Protein AF-A0A1S2LQ70-F1 (afdb_monomer_lite)

Sequence (93 aa):
MEILVAALFGTLFMFGITYVLSQLFIKKFIKYIPALLLIVIGSYLLITARLLGSGGFDNLIMGIWAVMLYYGAIIGIISSVAIDFIRRKKKIS

Radius of gyration: 16.7 Å; chains: 1; bounding box: 37×23×49 Å

pLDDT: mean 75.87, std 11.08, range [48.69, 91.19]

Foldseek 3Di:
DVVVVVVVVVVVVVVVVLVVVCVVDDNLCSLLVQLVVLQVQLVVLQVCLVPVPPDPVSSVVSNVSSVVSNVVSVVSVVVSVVVVVVVVVVVVD

Secondary structure (DSSP, 8-state):
-HHHHHHHHHHHHHHHHHHHHHHHS-TTTGGGHHHHHHHHHHHHHHHHHHHH--SHHHHHHHHHHHHHHHHHHHHHHHHHHHHHHHHHHHTT-

Organism: NCBI:txid85682

Structure (mmCIF, N/CA/C/O backbone):
data_AF-A0A1S2LQ70-F1
#
_entry.id   AF-A0A1S2LQ70-F1
#
loop_
_atom_site.group_PDB
_atom_site.id
_atom_site.type_symbol
_atom_site.label_atom_id
_atom_site.label_alt_id
_atom_site.label_comp_id
_atom_site.label_asym_id
_atom_site.label_entity_id
_atom_site.label_seq_id
_atom_site.pdbx_PDB_ins_code
_atom_site.Cartn_x
_atom_site.Cartn_y
_atom_site.Cartn_z
_atom_site.occupancy
_atom_site.B_iso_or_equiv
_atom_site.auth_seq_id
_atom_site.auth_comp_id
_atom_site.auth_asym_id
_atom_site.auth_atom_id
_atom_site.pdbx_PDB_model_num
ATOM 1 N N . MET A 1 1 ? -14.028 -7.395 -21.605 1.00 59.69 1 MET A N 1
ATOM 2 C CA . MET A 1 1 ? -14.775 -8.001 -20.476 1.00 59.69 1 MET A CA 1
ATOM 3 C C . MET A 1 1 ? -13.880 -8.838 -19.571 1.00 59.69 1 MET A C 1
ATOM 5 O O . MET A 1 1 ? -14.003 -8.714 -18.363 1.00 59.69 1 MET A O 1
ATOM 9 N N . GLU A 1 2 ? -12.939 -9.608 -20.115 1.00 66.44 2 GLU A N 1
ATOM 10 C CA . GLU A 1 2 ? -12.066 -10.505 -19.335 1.00 66.44 2 GLU A CA 1
ATOM 11 C C . GLU A 1 2 ? -11.220 -9.799 -18.259 1.00 66.44 2 GLU A C 1
ATOM 13 O O . GLU A 1 2 ? -11.134 -10.278 -17.134 1.00 66.44 2 GLU A O 1
ATOM 18 N N . ILE A 1 3 ? -10.685 -8.607 -18.553 1.00 74.69 3 ILE A N 1
ATOM 19 C CA . ILE A 1 3 ? -9.856 -7.832 -17.608 1.00 74.69 3 ILE A CA 1
ATOM 20 C C . ILE A 1 3 ? -10.662 -7.379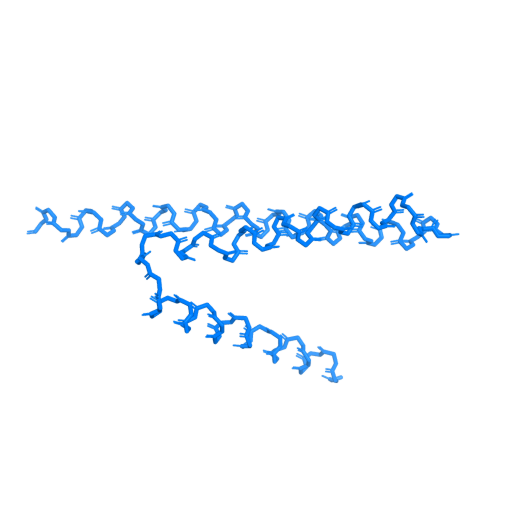 -16.374 1.00 74.69 3 ILE A C 1
ATOM 22 O O . ILE A 1 3 ? -10.165 -7.424 -15.251 1.00 74.69 3 ILE A O 1
ATOM 26 N N . LEU A 1 4 ? -11.928 -6.985 -16.561 1.00 68.75 4 LEU A N 1
ATOM 27 C CA . LEU A 1 4 ? -12.824 -6.586 -15.467 1.00 68.75 4 LEU A CA 1
ATOM 28 C C . LEU A 1 4 ? -13.200 -7.778 -14.579 1.00 68.75 4 LEU A C 1
ATOM 30 O O . LEU A 1 4 ? -13.234 -7.650 -13.357 1.00 68.75 4 LEU A O 1
ATOM 34 N N . VAL A 1 5 ? -13.439 -8.943 -15.187 1.00 77.06 5 VAL A N 1
ATOM 35 C CA . VAL A 1 5 ? -13.744 -10.185 -14.462 1.00 77.06 5 VAL A CA 1
ATOM 36 C C . VAL A 1 5 ? -12.531 -10.649 -13.655 1.00 77.06 5 VAL A C 1
ATOM 38 O O . VAL A 1 5 ? -12.675 -10.993 -12.484 1.00 77.06 5 VAL A O 1
ATOM 41 N N . ALA A 1 6 ? -11.329 -10.579 -14.233 1.00 69.44 6 ALA A N 1
ATOM 42 C CA . ALA A 1 6 ? -10.088 -10.898 -13.532 1.00 69.44 6 ALA A CA 1
ATOM 43 C C . ALA A 1 6 ? -9.827 -9.948 -12.348 1.00 69.44 6 ALA A C 1
ATOM 45 O O . ALA A 1 6 ? -9.447 -10.400 -11.268 1.00 69.44 6 ALA A O 1
ATOM 46 N N . ALA A 1 7 ? -10.097 -8.647 -12.507 1.00 68.44 7 ALA A N 1
ATOM 47 C CA . ALA A 1 7 ? -9.969 -7.667 -11.427 1.00 68.44 7 ALA A CA 1
ATOM 48 C C . ALA A 1 7 ? -10.979 -7.904 -10.284 1.00 68.44 7 ALA A C 1
ATOM 50 O O . ALA A 1 7 ? -10.624 -7.805 -9.104 1.00 68.44 7 ALA A O 1
ATOM 51 N N . LEU A 1 8 ? -12.222 -8.272 -10.615 1.00 72.62 8 LEU A N 1
ATOM 52 C CA . LEU A 1 8 ? -13.250 -8.654 -9.638 1.00 72.62 8 LEU A CA 1
ATOM 53 C C . LEU A 1 8 ? -12.875 -9.929 -8.877 1.00 72.62 8 LEU A C 1
ATOM 55 O O . LEU A 1 8 ? -12.997 -9.977 -7.656 1.00 72.62 8 LEU A O 1
ATOM 59 N N . PHE A 1 9 ? -12.359 -10.945 -9.569 1.00 75.06 9 PHE A N 1
ATOM 60 C CA . PHE A 1 9 ? -11.888 -12.168 -8.920 1.00 75.06 9 PHE A CA 1
ATOM 61 C C . PHE A 1 9 ? -10.661 -11.922 -8.039 1.00 75.06 9 PHE A C 1
ATOM 63 O O . PHE A 1 9 ? -10.602 -12.434 -6.923 1.00 75.06 9 PHE A O 1
ATOM 70 N N . GLY A 1 10 ? -9.711 -11.097 -8.490 1.00 74.88 10 GLY A N 1
ATOM 71 C CA . GLY A 1 10 ? -8.530 -10.733 -7.705 1.00 74.88 10 GLY A CA 1
ATOM 72 C C . GLY A 1 10 ? -8.884 -9.991 -6.414 1.00 74.88 10 GLY A C 1
ATOM 73 O O . GLY A 1 10 ? -8.330 -10.284 -5.353 1.00 74.88 10 GLY A O 1
ATOM 74 N N . THR A 1 11 ? -9.859 -9.080 -6.474 1.00 69.56 11 THR A N 1
ATOM 75 C CA . THR A 1 11 ? -10.359 -8.377 -5.282 1.00 69.56 11 THR A CA 1
ATOM 76 C C . THR A 1 11 ? -11.098 -9.319 -4.332 1.00 69.56 11 THR A C 1
ATOM 78 O O . THR A 1 11 ? -10.806 -9.315 -3.136 1.00 69.56 11 THR A O 1
ATOM 81 N N . LEU A 1 12 ? -11.976 -10.191 -4.839 1.00 70.62 12 LEU A N 1
ATOM 82 C CA . LEU A 1 12 ? -12.660 -11.217 -4.037 1.00 70.62 12 LEU A CA 1
ATOM 83 C C . LEU A 1 12 ? -11.683 -12.180 -3.350 1.00 70.62 12 LEU A C 1
ATOM 85 O O . LEU A 1 12 ? -11.853 -12.504 -2.175 1.00 70.62 12 LEU A O 1
ATOM 89 N N . PHE A 1 13 ? -10.635 -12.595 -4.058 1.00 73.25 13 PHE A N 1
ATOM 90 C CA . PHE A 1 13 ? -9.606 -13.484 -3.528 1.00 73.25 13 PHE A CA 1
ATOM 91 C C . PHE A 1 13 ? -8.795 -12.814 -2.408 1.00 73.25 13 PHE A C 1
ATOM 93 O O . PHE A 1 13 ? -8.594 -13.407 -1.349 1.00 73.25 13 PHE A O 1
ATOM 100 N N . MET A 1 14 ? -8.420 -11.543 -2.583 1.00 67.12 14 MET A N 1
ATOM 101 C CA . MET A 1 14 ? -7.795 -10.723 -1.534 1.00 67.12 14 MET A CA 1
ATOM 102 C C . MET A 1 14 ? -8.692 -10.578 -0.295 1.00 67.12 14 MET A C 1
ATOM 104 O O . MET A 1 14 ? -8.211 -10.716 0.835 1.00 67.12 14 MET A O 1
ATOM 108 N N . PHE A 1 15 ? -9.998 -10.352 -0.478 1.00 67.31 15 PHE A N 1
ATOM 109 C CA . PHE A 1 15 ? -10.960 -10.312 0.630 1.00 67.31 15 PHE A CA 1
ATOM 110 C C . PHE A 1 15 ? -11.060 -11.658 1.354 1.00 67.31 15 PHE A C 1
ATOM 112 O O . PHE A 1 15 ? -11.042 -11.688 2.586 1.00 67.31 15 PHE A O 1
ATOM 119 N N . GLY A 1 16 ? -11.101 -12.763 0.606 1.00 69.62 16 GLY A N 1
ATOM 120 C CA . GLY A 1 16 ? -11.124 -14.120 1.152 1.00 69.62 16 GLY A CA 1
ATOM 121 C C . GLY A 1 16 ? -9.880 -14.435 1.982 1.00 69.62 16 GLY A C 1
ATOM 122 O O . GLY A 1 16 ? -9.997 -14.876 3.124 1.00 69.62 16 GLY A O 1
ATOM 123 N N . ILE A 1 17 ? -8.691 -14.117 1.467 1.00 67.94 17 ILE A N 1
ATOM 124 C CA . ILE A 1 17 ? -7.429 -14.281 2.204 1.00 67.94 17 ILE A CA 1
ATOM 125 C C . ILE A 1 17 ? -7.438 -13.430 3.473 1.00 67.94 17 ILE A C 1
ATOM 127 O O . ILE A 1 17 ? -7.094 -13.922 4.544 1.00 67.94 17 ILE A O 1
ATOM 131 N N . THR A 1 18 ? -7.879 -12.175 3.383 1.00 63.19 18 THR A N 1
ATOM 132 C CA . THR A 1 18 ? -7.946 -11.267 4.539 1.00 63.19 18 THR A CA 1
ATOM 133 C C . THR A 1 18 ? -8.910 -11.786 5.612 1.00 63.19 18 THR A C 1
ATOM 135 O O . THR A 1 18 ? -8.621 -11.684 6.807 1.00 63.19 18 THR A O 1
ATOM 138 N N . TYR A 1 19 ? -10.030 -12.390 5.205 1.00 62.81 19 TYR A N 1
ATOM 139 C CA . TYR A 1 19 ? -11.005 -13.010 6.105 1.00 62.81 19 TYR A CA 1
ATOM 140 C C . TYR A 1 19 ? -10.443 -14.259 6.798 1.00 62.81 19 TYR A C 1
ATOM 142 O O . TYR A 1 19 ? -10.535 -14.386 8.020 1.00 62.81 19 TYR A O 1
ATOM 150 N N . VAL A 1 20 ? -9.790 -15.143 6.042 1.00 62.12 20 VAL A N 1
ATOM 151 C CA . VAL A 1 20 ? -9.178 -16.369 6.577 1.00 62.12 20 VAL A CA 1
ATOM 152 C C . VAL A 1 20 ? -8.004 -16.038 7.504 1.00 62.12 20 VAL A C 1
ATOM 154 O O . VAL A 1 20 ? -7.921 -16.571 8.612 1.00 62.12 20 VAL A O 1
ATOM 157 N N . LEU A 1 21 ? -7.146 -15.082 7.130 1.00 56.66 21 LEU A N 1
ATOM 158 C CA . LEU A 1 21 ? -6.074 -14.589 8.003 1.00 56.66 21 LEU A CA 1
ATOM 159 C C . LEU A 1 21 ? -6.627 -13.951 9.282 1.00 56.66 21 LEU A C 1
ATOM 161 O O . LEU A 1 21 ? -6.036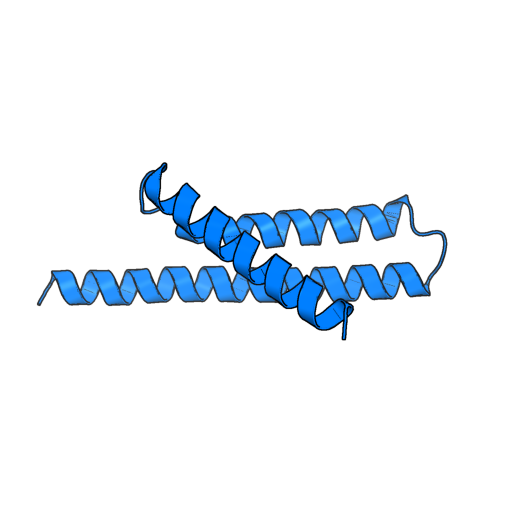 -14.119 10.347 1.00 56.66 21 LEU A O 1
ATOM 165 N N . SER A 1 22 ? -7.773 -13.266 9.201 1.00 58.38 22 SER A N 1
ATOM 166 C CA . SER A 1 22 ? -8.469 -12.671 10.354 1.00 58.38 22 SER A CA 1
ATOM 167 C C . SER A 1 22 ? -8.891 -13.710 11.393 1.00 58.38 22 SER A C 1
ATOM 169 O O . SER A 1 22 ? -8.9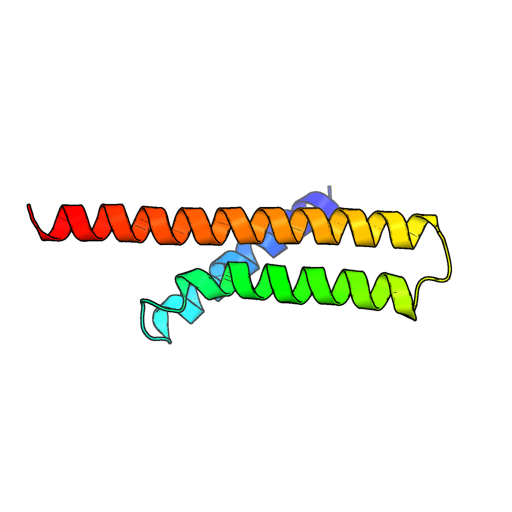81 -13.401 12.584 1.00 58.38 22 SER A O 1
ATOM 171 N N . GLN A 1 23 ? -9.143 -14.938 10.948 1.00 56.91 23 GLN A N 1
ATOM 172 C CA . GLN A 1 23 ? -9.599 -16.031 11.793 1.00 56.91 23 GLN A CA 1
ATOM 173 C C . GLN A 1 23 ? -8.436 -16.800 12.445 1.00 56.91 23 GLN A C 1
ATOM 175 O O . GLN A 1 23 ? -8.624 -17.369 13.517 1.00 56.91 23 GLN A O 1
ATOM 180 N N . LEU A 1 24 ? -7.238 -16.764 11.844 1.00 55.59 24 LEU A N 1
ATOM 181 C CA . LEU A 1 24 ? -6.055 -17.527 12.275 1.00 55.59 24 LEU A CA 1
ATOM 182 C C . LEU A 1 24 ? -5.067 -16.752 13.171 1.00 55.59 24 LEU A C 1
ATOM 184 O O . LEU A 1 24 ? -4.343 -17.378 13.940 1.00 55.59 24 LEU A O 1
ATOM 188 N N . PHE A 1 25 ? -5.026 -15.415 13.118 1.00 50.06 25 PHE A N 1
ATOM 189 C CA . PHE A 1 25 ? -4.069 -14.602 13.892 1.00 50.06 25 PHE A CA 1
ATOM 190 C C . PHE A 1 25 ? -4.730 -13.691 14.948 1.00 50.06 25 PHE A C 1
ATOM 192 O O . PHE A 1 25 ? -5.937 -13.451 14.970 1.00 50.06 25 PHE A O 1
ATOM 199 N N . ILE A 1 26 ? -3.914 -13.142 15.856 1.00 56.22 26 ILE A N 1
ATOM 200 C CA . ILE A 1 26 ? -4.331 -12.197 16.904 1.00 56.22 26 ILE A CA 1
ATOM 201 C C . ILE A 1 26 ? -5.015 -10.979 16.252 1.00 56.22 26 ILE A C 1
ATOM 203 O O . ILE A 1 26 ? -4.357 -10.156 15.614 1.00 56.22 26 ILE A O 1
ATOM 207 N N . LYS A 1 27 ? -6.338 -10.847 16.454 1.00 63.69 27 LYS A N 1
ATOM 208 C CA . LYS A 1 27 ? -7.297 -9.903 15.816 1.00 63.69 27 LYS A CA 1
ATOM 209 C C . LYS A 1 27 ? -6.862 -8.432 15.657 1.00 63.69 27 LYS A C 1
ATOM 211 O O . LYS A 1 27 ? -7.531 -7.678 14.952 1.00 63.69 27 LYS A O 1
ATOM 216 N N . LYS A 1 28 ? -5.807 -7.990 16.348 1.00 61.75 28 LYS A N 1
ATOM 217 C CA . LYS A 1 28 ? -5.279 -6.620 16.275 1.00 61.75 28 LYS A CA 1
ATOM 218 C C . LYS A 1 28 ? -4.350 -6.399 15.079 1.00 61.75 28 LYS A C 1
ATOM 220 O O . LYS A 1 28 ? -4.463 -5.362 14.443 1.00 61.75 28 LYS A O 1
ATOM 225 N N . PHE A 1 29 ? -3.475 -7.352 14.751 1.00 63.09 29 PHE A N 1
ATOM 226 C CA . PHE A 1 29 ? -2.431 -7.134 13.738 1.00 63.09 29 PHE A CA 1
ATOM 227 C C . PHE A 1 29 ? -2.881 -7.433 12.304 1.00 63.09 29 PHE A C 1
ATOM 229 O O . PHE A 1 29 ? -2.387 -6.806 11.371 1.00 63.09 29 PHE A O 1
ATOM 236 N N . ILE A 1 30 ? -3.869 -8.316 12.110 1.00 67.31 30 ILE A N 1
ATOM 237 C CA . ILE A 1 30 ? -4.328 -8.702 10.762 1.00 67.31 30 ILE A CA 1
ATOM 238 C C . ILE A 1 30 ? -4.863 -7.523 9.952 1.00 67.31 30 ILE A C 1
ATOM 240 O O . ILE A 1 30 ? -4.718 -7.490 8.736 1.00 67.31 30 ILE A O 1
ATOM 244 N N . LYS A 1 31 ? -5.446 -6.521 10.612 1.00 69.31 31 LYS A N 1
ATOM 245 C CA . LYS A 1 31 ? -6.030 -5.358 9.933 1.00 69.31 31 LYS A CA 1
ATOM 246 C C . LYS A 1 31 ? -5.005 -4.535 9.152 1.00 69.31 31 LYS A C 1
ATOM 248 O O . LYS A 1 31 ? -5.387 -3.820 8.234 1.00 69.31 31 LYS A O 1
ATOM 253 N N . TYR A 1 32 ? -3.727 -4.650 9.510 1.00 73.38 32 TYR A N 1
ATOM 254 C CA . TYR A 1 32 ? -2.628 -3.959 8.846 1.00 73.38 32 TYR A CA 1
ATOM 255 C C . TYR A 1 32 ? -2.001 -4.790 7.724 1.00 73.38 32 TYR A C 1
ATOM 257 O O . TYR A 1 32 ? -1.308 -4.224 6.885 1.00 73.38 32 TYR A O 1
ATOM 265 N N . ILE A 1 33 ? -2.260 -6.103 7.669 1.00 78.25 33 ILE A N 1
ATOM 266 C CA . ILE A 1 33 ? -1.672 -7.016 6.676 1.00 78.25 33 ILE A CA 1
ATOM 267 C C . ILE A 1 33 ? -1.971 -6.582 5.235 1.00 78.25 33 ILE A C 1
ATOM 269 O O . ILE A 1 33 ? -1.025 -6.551 4.449 1.00 78.25 33 ILE A O 1
ATOM 273 N N . PRO A 1 34 ? -3.207 -6.183 4.864 1.00 80.56 34 PRO A N 1
ATOM 274 C CA . PRO A 1 34 ? -3.481 -5.721 3.505 1.00 80.56 34 PRO A CA 1
ATOM 275 C C . PRO A 1 34 ? -2.638 -4.499 3.131 1.00 80.56 34 PRO A C 1
ATOM 277 O O . PRO A 1 34 ? -2.051 -4.455 2.057 1.00 80.56 34 PRO A O 1
ATOM 280 N N . ALA A 1 35 ? -2.511 -3.528 4.039 1.00 81.00 35 ALA A N 1
ATOM 281 C CA . ALA A 1 35 ? -1.700 -2.340 3.797 1.00 81.00 35 ALA A CA 1
ATOM 282 C C . ALA A 1 35 ? -0.201 -2.665 3.713 1.00 81.00 35 ALA A C 1
ATOM 284 O O . ALA A 1 35 ? 0.501 -2.125 2.863 1.00 81.00 35 ALA A O 1
ATOM 285 N N . LEU A 1 36 ? 0.282 -3.582 4.554 1.00 80.56 36 LEU A N 1
ATOM 286 C CA . LEU A 1 36 ? 1.666 -4.055 4.530 1.00 80.56 36 LEU A CA 1
ATOM 287 C C . LEU A 1 36 ? 1.987 -4.774 3.213 1.00 80.56 36 LEU A C 1
ATOM 289 O O . LEU A 1 36 ? 3.022 -4.505 2.611 1.00 80.56 36 LEU A O 1
ATOM 293 N N . LEU A 1 37 ? 1.077 -5.620 2.721 1.00 82.94 37 LEU A N 1
ATOM 294 C CA . LEU A 1 37 ? 1.199 -6.268 1.412 1.00 82.94 37 LEU A CA 1
ATOM 295 C C . LEU A 1 37 ? 1.266 -5.247 0.275 1.00 82.94 37 LEU A C 1
ATOM 297 O O . LEU A 1 37 ? 2.132 -5.360 -0.586 1.00 82.94 37 LEU A O 1
ATOM 301 N N . LEU A 1 38 ? 0.403 -4.228 0.290 1.00 84.94 38 LEU A N 1
ATOM 302 C CA . LEU A 1 38 ? 0.422 -3.163 -0.716 1.00 84.94 38 LEU A CA 1
ATOM 303 C C . LEU A 1 38 ? 1.753 -2.393 -0.715 1.00 84.94 38 LEU A C 1
ATOM 305 O O . LEU A 1 38 ? 2.294 -2.116 -1.783 1.00 84.94 38 LEU A O 1
ATOM 309 N N . ILE A 1 39 ? 2.322 -2.115 0.464 1.00 85.06 39 ILE A N 1
ATOM 310 C CA . ILE A 1 39 ? 3.650 -1.489 0.603 1.00 85.06 39 ILE A CA 1
ATOM 311 C C . ILE A 1 39 ? 4.743 -2.388 0.019 1.00 85.06 39 ILE A C 1
ATOM 313 O O . ILE A 1 39 ? 5.603 -1.905 -0.719 1.00 85.06 39 ILE A O 1
ATOM 317 N N . VAL A 1 40 ? 4.719 -3.687 0.327 1.00 86.75 40 VAL A N 1
ATOM 318 C CA . VAL A 1 40 ? 5.711 -4.648 -0.177 1.00 86.75 40 VAL A CA 1
ATOM 319 C C . VAL A 1 40 ? 5.629 -4.761 -1.701 1.00 86.75 40 VAL A C 1
ATOM 321 O O . VAL A 1 40 ? 6.654 -4.652 -2.371 1.00 86.75 40 VAL A O 1
ATOM 324 N N . ILE A 1 41 ? 4.424 -4.902 -2.261 1.00 86.75 41 ILE A N 1
ATOM 325 C CA . ILE A 1 41 ? 4.209 -5.019 -3.712 1.00 86.75 41 ILE A CA 1
ATOM 326 C C . ILE A 1 41 ? 4.586 -3.715 -4.430 1.00 86.75 41 ILE A C 1
ATOM 328 O O . ILE A 1 41 ? 5.257 -3.758 -5.460 1.00 86.75 41 ILE A O 1
ATOM 332 N N . GLY A 1 42 ? 4.219 -2.552 -3.881 1.00 86.38 42 GLY A N 1
ATOM 333 C CA . GLY A 1 42 ? 4.608 -1.251 -4.437 1.00 86.38 42 GLY A CA 1
ATOM 334 C C . GLY A 1 42 ? 6.126 -1.053 -4.445 1.00 86.38 42 GLY A C 1
ATOM 335 O O . GLY A 1 42 ? 6.692 -0.621 -5.448 1.00 86.38 42 GLY A O 1
ATOM 336 N N . SER A 1 43 ? 6.803 -1.458 -3.366 1.00 88.94 43 SER A N 1
ATOM 337 C CA . SER A 1 43 ? 8.270 -1.399 -3.274 1.00 88.94 43 SER A CA 1
ATOM 338 C C . SER A 1 43 ? 8.934 -2.344 -4.274 1.00 88.94 43 SER A C 1
ATOM 340 O O . SER A 1 43 ? 9.900 -1.966 -4.934 1.00 88.94 43 SER A O 1
ATOM 342 N N . TYR A 1 44 ? 8.389 -3.553 -4.429 1.00 88.44 44 TYR A N 1
ATOM 343 C CA . TYR A 1 44 ? 8.846 -4.515 -5.427 1.00 88.44 44 TYR A CA 1
ATOM 344 C C . TYR A 1 44 ? 8.731 -3.952 -6.848 1.00 88.44 44 TYR A C 1
ATOM 346 O O . TYR A 1 44 ? 9.693 -4.031 -7.604 1.00 88.44 44 TYR A O 1
ATOM 354 N N . LEU A 1 45 ? 7.610 -3.313 -7.195 1.00 85.50 45 LEU A N 1
ATOM 355 C CA . LEU A 1 45 ? 7.423 -2.685 -8.508 1.00 85.50 45 LEU A CA 1
ATOM 356 C C . LEU A 1 45 ? 8.452 -1.584 -8.787 1.00 85.50 45 LEU A C 1
ATOM 358 O O . LEU A 1 45 ? 8.985 -1.529 -9.892 1.00 85.50 45 LEU A O 1
ATOM 362 N N . LEU A 1 46 ? 8.789 -0.754 -7.794 1.00 87.38 46 LEU A N 1
ATOM 363 C CA . LEU A 1 46 ? 9.840 0.261 -7.947 1.00 87.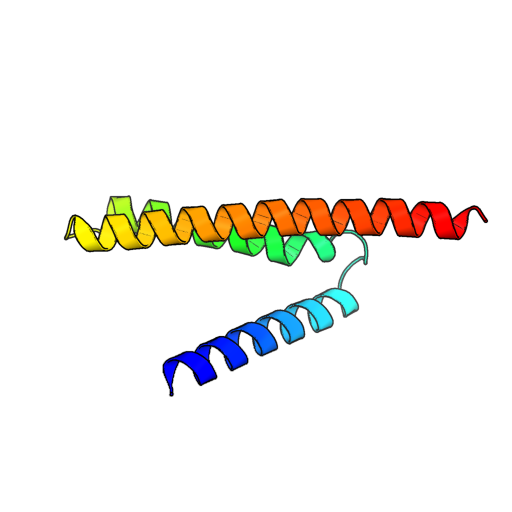38 46 LEU A CA 1
ATOM 364 C C . LEU A 1 46 ? 11.228 -0.354 -8.152 1.00 87.38 46 LEU A C 1
ATOM 366 O O . LEU A 1 46 ? 12.006 0.134 -8.972 1.00 87.38 46 LEU A O 1
ATOM 370 N N . ILE A 1 47 ? 11.545 -1.423 -7.418 1.00 87.25 47 ILE A N 1
ATOM 371 C CA . ILE A 1 47 ? 12.819 -2.138 -7.559 1.00 87.25 47 ILE A CA 1
ATOM 372 C C . ILE A 1 47 ? 12.908 -2.786 -8.944 1.00 87.25 47 ILE A C 1
ATOM 374 O O . ILE A 1 47 ? 13.919 -2.635 -9.629 1.00 87.25 47 ILE A O 1
ATOM 378 N N . THR A 1 48 ? 11.839 -3.447 -9.387 1.00 85.50 48 THR A N 1
ATOM 379 C CA . THR A 1 48 ? 11.758 -4.088 -10.703 1.00 85.50 48 THR A CA 1
ATOM 380 C C . THR A 1 48 ? 11.864 -3.068 -11.833 1.00 85.50 48 THR A C 1
ATOM 382 O O . THR A 1 48 ? 12.652 -3.279 -12.751 1.00 85.50 48 THR A O 1
ATOM 385 N N . ALA A 1 49 ? 11.176 -1.926 -11.734 1.00 85.19 49 ALA A N 1
ATOM 386 C CA . ALA A 1 49 ? 11.295 -0.835 -12.705 1.00 85.19 49 ALA A CA 1
ATOM 387 C C . ALA A 1 49 ? 12.739 -0.319 -12.820 1.00 85.19 49 ALA A C 1
ATOM 389 O O . ALA A 1 49 ? 13.212 0.020 -13.902 1.00 85.19 49 ALA A O 1
ATOM 390 N N . ARG A 1 50 ? 13.474 -0.286 -11.703 1.00 81.06 50 ARG A N 1
ATOM 391 C CA . ARG A 1 50 ? 14.868 0.169 -11.685 1.00 81.06 50 ARG A CA 1
ATOM 392 C C . ARG A 1 50 ? 15.857 -0.867 -12.225 1.00 81.06 50 ARG A C 1
ATOM 394 O O . ARG A 1 50 ? 16.861 -0.471 -12.807 1.00 81.06 50 ARG A O 1
ATOM 401 N N . LEU A 1 51 ? 15.618 -2.159 -11.993 1.00 82.38 51 LEU A N 1
ATOM 402 C CA . LEU A 1 51 ? 16.574 -3.233 -12.302 1.00 82.38 51 LEU A CA 1
ATOM 403 C C . LEU A 1 51 ? 16.318 -3.940 -13.639 1.00 82.38 51 LEU A C 1
ATOM 405 O O . LEU A 1 51 ? 17.273 -4.367 -14.281 1.00 82.38 51 LEU A O 1
ATOM 409 N N . LEU A 1 52 ? 15.056 -4.090 -14.046 1.00 76.56 52 LEU A N 1
ATOM 410 C CA . LEU A 1 52 ? 14.648 -4.864 -15.229 1.00 76.56 52 LEU A CA 1
ATOM 411 C C . LEU A 1 52 ? 14.014 -4.011 -16.333 1.00 76.56 52 LEU A C 1
ATOM 413 O O . LEU A 1 52 ? 13.683 -4.528 -17.398 1.00 76.56 52 LEU A O 1
ATOM 417 N N . GLY A 1 53 ? 13.837 -2.714 -16.096 1.00 66.81 53 GLY A N 1
ATOM 418 C CA . GLY A 1 53 ? 13.213 -1.801 -17.039 1.00 66.81 53 GLY A CA 1
ATOM 419 C C . GLY A 1 53 ? 14.041 -1.568 -18.298 1.00 66.81 53 GLY A C 1
ATOM 420 O O . GLY A 1 53 ? 14.909 -0.699 -18.303 1.00 66.81 53 GLY A O 1
ATOM 421 N N . SER A 1 54 ? 13.747 -2.289 -19.381 1.00 65.19 54 SER A N 1
ATOM 422 C CA . SER A 1 54 ? 14.363 -2.069 -20.699 1.00 65.19 54 SER A CA 1
ATOM 423 C C . SER A 1 54 ? 13.751 -0.895 -21.480 1.00 65.19 54 SER A C 1
ATOM 425 O O . SER A 1 54 ? 14.279 -0.526 -22.526 1.00 65.19 54 SER A O 1
ATOM 427 N N . GLY A 1 55 ? 12.655 -0.294 -20.995 1.00 76.81 55 GLY A N 1
ATOM 428 C CA . GLY A 1 55 ? 11.930 0.787 -21.670 1.00 76.81 55 GLY A CA 1
ATOM 429 C C . GLY A 1 55 ? 11.416 1.870 -20.715 1.00 76.81 55 GLY A C 1
ATOM 430 O O . GLY A 1 55 ? 10.890 1.581 -19.641 1.00 76.81 55 GLY A O 1
ATOM 431 N N . GLY A 1 56 ? 11.537 3.141 -21.118 1.00 80.19 56 GLY A N 1
ATOM 432 C CA . GLY A 1 56 ? 11.135 4.292 -20.295 1.00 80.19 56 GLY A CA 1
ATOM 433 C C . GLY A 1 56 ? 9.633 4.352 -19.981 1.00 80.19 56 GLY A C 1
ATOM 434 O O . GLY A 1 56 ? 9.256 4.824 -18.910 1.00 80.19 56 GLY A O 1
ATOM 435 N N . PHE A 1 57 ? 8.777 3.839 -20.873 1.00 85.50 57 PHE A N 1
ATOM 436 C CA . PHE A 1 57 ? 7.323 3.831 -20.677 1.00 85.50 57 PHE A CA 1
ATOM 437 C C . PHE A 1 57 ? 6.861 2.749 -19.689 1.00 85.50 57 PHE A C 1
ATOM 439 O O . PHE A 1 57 ? 6.034 3.028 -18.824 1.00 85.50 57 PHE A O 1
ATOM 446 N N . ASP A 1 58 ? 7.445 1.550 -19.735 1.00 84.62 58 ASP A N 1
ATOM 447 C CA . ASP A 1 58 ? 7.112 0.473 -18.792 1.00 84.62 58 ASP A CA 1
ATOM 448 C C . ASP A 1 58 ? 7.499 0.848 -17.357 1.00 84.62 58 ASP A C 1
ATOM 450 O O . ASP A 1 58 ? 6.731 0.635 -16.417 1.00 84.62 58 ASP A O 1
ATOM 454 N N . ASN A 1 59 ? 8.641 1.519 -17.193 1.00 85.62 59 ASN A N 1
ATOM 455 C CA . ASN A 1 59 ? 9.072 2.051 -15.901 1.00 85.62 59 ASN A CA 1
ATOM 456 C C . ASN A 1 59 ? 8.125 3.126 -15.369 1.00 85.62 59 ASN A C 1
ATOM 458 O O . ASN A 1 59 ? 7.866 3.182 -14.165 1.00 85.62 59 ASN A O 1
ATOM 462 N N . LEU A 1 60 ? 7.579 3.958 -16.260 1.00 87.81 60 LEU A N 1
ATOM 463 C CA . LEU A 1 60 ? 6.581 4.956 -15.895 1.00 87.81 60 LEU A CA 1
ATOM 464 C C . LEU A 1 60 ? 5.296 4.285 -15.394 1.00 87.81 60 LEU A C 1
ATOM 466 O O . LEU A 1 60 ? 4.779 4.674 -14.347 1.00 87.81 60 LEU A O 1
ATOM 470 N N . ILE A 1 61 ? 4.816 3.244 -16.084 1.00 90.50 61 ILE A N 1
ATOM 471 C CA . ILE A 1 61 ? 3.638 2.474 -15.658 1.00 90.50 61 ILE A CA 1
ATOM 472 C C . ILE A 1 61 ? 3.889 1.834 -14.292 1.00 90.50 61 ILE A C 1
ATOM 474 O O . ILE A 1 61 ? 3.073 2.001 -13.386 1.00 90.50 61 ILE A O 1
ATOM 478 N N . MET A 1 62 ? 5.018 1.145 -14.110 1.00 87.56 62 MET A N 1
ATOM 479 C CA . MET A 1 62 ? 5.360 0.516 -12.830 1.00 87.56 62 MET A CA 1
ATOM 480 C C . MET A 1 62 ? 5.462 1.543 -11.695 1.00 87.56 62 MET A C 1
ATOM 482 O O . MET A 1 62 ? 4.992 1.279 -10.588 1.00 87.56 62 MET A O 1
ATOM 486 N N . GLY A 1 63 ? 6.008 2.731 -11.971 1.00 88.19 63 GLY A N 1
ATOM 487 C CA . GLY A 1 63 ? 6.056 3.843 -11.022 1.00 88.19 63 GLY A CA 1
ATOM 488 C C . GLY A 1 63 ? 4.666 4.347 -10.627 1.00 88.19 63 GLY A C 1
ATOM 489 O O . GLY A 1 63 ? 4.379 4.486 -9.438 1.00 88.19 63 GLY A O 1
ATOM 490 N N . ILE A 1 64 ? 3.773 4.555 -11.601 1.00 91.19 64 ILE A N 1
ATOM 491 C CA . ILE A 1 64 ? 2.380 4.960 -11.348 1.00 91.19 64 ILE A CA 1
ATOM 492 C C . ILE A 1 64 ? 1.660 3.898 -10.509 1.00 91.19 64 ILE A C 1
ATOM 494 O O . ILE A 1 64 ? 1.027 4.228 -9.505 1.00 91.19 64 ILE A O 1
ATOM 498 N N . TRP A 1 65 ? 1.804 2.621 -10.868 1.00 90.69 65 TRP A N 1
ATOM 499 C CA . TRP A 1 65 ? 1.228 1.508 -10.114 1.00 90.69 65 TRP A CA 1
ATOM 500 C C . TRP A 1 65 ? 1.745 1.454 -8.678 1.00 90.69 65 TRP A C 1
ATOM 502 O O . TRP A 1 65 ? 0.953 1.295 -7.749 1.00 90.69 65 TRP A O 1
ATOM 512 N N . ALA A 1 66 ? 3.048 1.649 -8.469 1.00 88.56 66 ALA A 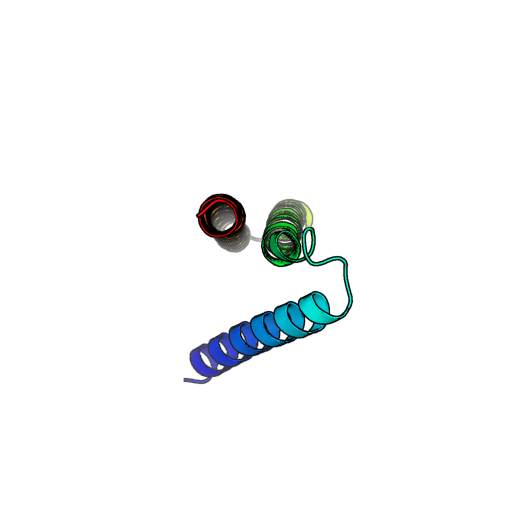N 1
ATOM 513 C CA . ALA A 1 66 ? 3.619 1.704 -7.132 1.00 88.56 66 ALA A CA 1
ATOM 514 C C . ALA A 1 66 ? 3.007 2.840 -6.297 1.00 88.56 66 ALA A C 1
ATOM 516 O O . ALA A 1 66 ? 2.588 2.605 -5.165 1.00 88.56 66 ALA A O 1
ATOM 517 N N . VAL A 1 67 ? 2.875 4.047 -6.861 1.00 91.12 67 VAL A N 1
ATOM 518 C CA . VAL A 1 67 ? 2.247 5.194 -6.178 1.00 91.12 67 VAL A CA 1
ATOM 519 C C . VAL A 1 67 ? 0.794 4.894 -5.800 1.00 91.12 67 VAL A C 1
ATOM 521 O O . VAL A 1 67 ? 0.389 5.164 -4.668 1.00 91.12 67 VAL A O 1
ATOM 524 N N . MET A 1 68 ? 0.019 4.282 -6.700 1.00 90.44 68 MET A N 1
ATOM 525 C CA . MET A 1 68 ? -1.364 3.885 -6.411 1.00 90.44 68 MET A CA 1
ATOM 526 C C . MET A 1 68 ? -1.444 2.853 -5.277 1.00 90.44 68 MET A C 1
ATOM 528 O O . MET A 1 68 ? -2.307 2.966 -4.403 1.00 90.44 68 MET A O 1
ATOM 532 N N . LEU A 1 69 ? -0.528 1.881 -5.243 1.00 87.25 69 LEU A N 1
ATOM 533 C CA . LEU A 1 69 ? -0.460 0.883 -4.172 1.00 87.25 69 LEU A CA 1
ATOM 534 C C . LEU A 1 69 ? -0.096 1.512 -2.824 1.00 87.25 69 LEU A C 1
ATOM 536 O O . LEU A 1 69 ? -0.727 1.191 -1.816 1.00 87.25 69 LEU A O 1
ATOM 540 N N . TYR A 1 70 ? 0.855 2.451 -2.792 1.00 88.12 70 TYR A N 1
ATOM 541 C CA . TYR A 1 70 ? 1.177 3.193 -1.570 1.00 88.12 70 TYR A CA 1
ATOM 542 C C . TYR A 1 70 ? -0.004 4.026 -1.077 1.00 88.12 70 TYR A C 1
ATOM 544 O O . TYR A 1 70 ? -0.287 4.041 0.121 1.00 88.12 70 TYR A O 1
ATOM 552 N N . TYR A 1 71 ? -0.736 4.671 -1.985 1.00 90.50 71 TYR A N 1
ATOM 553 C CA . TYR A 1 71 ? -1.937 5.420 -1.628 1.00 90.50 71 TYR A CA 1
ATOM 554 C C . TYR A 1 71 ? -3.010 4.506 -1.015 1.00 90.50 71 TYR A C 1
ATOM 556 O O . TYR A 1 71 ? -3.556 4.804 0.051 1.00 90.50 71 TYR A O 1
ATOM 564 N N . GLY A 1 72 ? -3.239 3.338 -1.627 1.00 85.50 72 GLY A N 1
ATOM 565 C CA . GLY A 1 72 ? -4.118 2.302 -1.084 1.00 85.50 72 GLY A CA 1
ATOM 566 C C . GLY A 1 72 ? -3.676 1.805 0.296 1.00 85.50 72 GLY A C 1
ATOM 567 O O . GLY A 1 72 ? -4.509 1.634 1.188 1.00 85.50 72 GLY A O 1
ATOM 568 N N . ALA A 1 73 ? -2.369 1.639 0.516 1.00 83.94 73 ALA A N 1
ATOM 569 C CA . ALA A 1 73 ? -1.826 1.241 1.810 1.00 83.94 73 ALA A CA 1
ATOM 570 C C . ALA A 1 73 ? -2.067 2.295 2.899 1.00 83.94 73 ALA A C 1
ATOM 572 O O . ALA A 1 73 ? -2.518 1.954 3.993 1.00 83.94 73 ALA A O 1
ATOM 573 N N . ILE A 1 74 ? -1.815 3.572 2.596 1.00 87.06 74 ILE A N 1
ATOM 574 C CA . ILE A 1 74 ? -2.029 4.687 3.529 1.00 87.06 74 ILE A CA 1
ATOM 575 C C . ILE A 1 74 ? -3.505 4.763 3.928 1.00 87.06 74 ILE A C 1
ATOM 577 O O . ILE A 1 74 ? -3.818 4.798 5.120 1.00 87.06 74 ILE A O 1
ATOM 581 N N . ILE A 1 75 ? -4.421 4.714 2.956 1.00 86.19 75 ILE A N 1
ATOM 582 C CA . ILE A 1 75 ? -5.866 4.712 3.227 1.00 86.19 75 ILE A CA 1
ATOM 583 C C . ILE A 1 75 ? -6.272 3.485 4.047 1.00 86.19 75 ILE A C 1
ATOM 585 O O . ILE A 1 75 ? -7.066 3.611 4.983 1.00 86.19 75 ILE A O 1
ATOM 589 N N . GLY A 1 76 ? -5.715 2.310 3.744 1.00 81.88 76 GLY A N 1
ATOM 590 C CA . GLY A 1 76 ? -5.948 1.087 4.511 1.00 81.88 76 GLY A CA 1
ATOM 591 C C . GLY A 1 76 ? -5.532 1.226 5.979 1.00 81.88 76 GLY A C 1
ATOM 592 O O . GLY A 1 76 ? -6.303 0.875 6.876 1.00 81.88 76 GLY A O 1
ATOM 593 N N . ILE A 1 77 ? -4.361 1.817 6.241 1.00 81.94 77 ILE A N 1
ATOM 594 C CA . ILE A 1 77 ? -3.876 2.095 7.601 1.00 81.94 77 ILE A CA 1
ATOM 595 C C . ILE A 1 77 ? -4.803 3.088 8.301 1.00 81.94 77 ILE A C 1
ATOM 597 O O . ILE A 1 77 ? -5.286 2.787 9.393 1.00 81.94 77 ILE A O 1
ATOM 601 N N . ILE A 1 78 ? -5.115 4.224 7.672 1.00 83.50 78 ILE A N 1
ATOM 602 C CA . ILE A 1 78 ? -6.004 5.245 8.250 1.00 83.50 78 ILE A CA 1
ATOM 603 C C . ILE A 1 78 ? -7.364 4.634 8.601 1.00 83.50 78 ILE A C 1
ATOM 605 O O . ILE A 1 78 ? -7.856 4.815 9.714 1.00 83.50 78 ILE A O 1
ATOM 609 N N . SER A 1 79 ? -7.940 3.849 7.690 1.00 80.56 79 SER A N 1
ATOM 610 C CA . SER A 1 79 ? -9.231 3.184 7.892 1.00 80.56 79 SER A CA 1
ATOM 611 C C . SER A 1 79 ? -9.180 2.188 9.050 1.00 80.56 79 SER A C 1
ATOM 613 O O . SER A 1 79 ? -10.075 2.169 9.895 1.00 80.56 79 SER A O 1
ATOM 615 N N . SER A 1 80 ? -8.114 1.388 9.143 1.00 78.56 80 SER A N 1
ATOM 616 C CA . SER A 1 80 ? -7.930 0.433 10.243 1.00 78.56 80 SER A CA 1
ATOM 617 C C . SER A 1 80 ? -7.822 1.129 11.608 1.00 78.56 80 SER A C 1
ATOM 619 O O . SER A 1 80 ? -8.454 0.692 12.574 1.00 78.56 80 SER A O 1
ATOM 621 N N . VAL A 1 81 ? -7.104 2.256 11.666 1.00 79.50 81 VAL A N 1
ATOM 622 C CA . VAL A 1 81 ? -6.947 3.084 12.868 1.00 79.50 81 VAL A CA 1
ATOM 623 C C . VAL A 1 81 ? -8.277 3.740 13.242 1.00 79.50 81 VAL A C 1
ATOM 625 O O . VAL A 1 81 ? -8.687 3.669 14.401 1.00 79.50 81 VAL A O 1
ATOM 628 N N . ALA A 1 82 ? -8.999 4.308 12.274 1.00 80.06 82 ALA A N 1
ATOM 629 C CA . ALA A 1 82 ? -10.313 4.909 12.493 1.00 80.06 82 ALA A CA 1
ATOM 630 C C . ALA A 1 82 ? -11.320 3.892 13.057 1.00 80.06 82 ALA A C 1
ATOM 632 O O . ALA A 1 82 ? -12.016 4.178 14.036 1.00 80.06 82 ALA A O 1
ATOM 633 N N . ILE A 1 83 ? -11.346 2.673 12.506 1.00 79.31 83 ILE A N 1
ATOM 634 C CA . ILE A 1 83 ? -12.174 1.575 13.021 1.00 79.31 83 ILE A CA 1
ATOM 635 C C . ILE A 1 83 ? -11.804 1.255 14.472 1.00 79.31 83 ILE A C 1
ATOM 637 O O . ILE A 1 83 ? -12.700 1.050 15.291 1.00 79.31 83 ILE A O 1
ATOM 641 N N . ASP A 1 84 ? -10.517 1.228 14.822 1.00 78.06 84 ASP A N 1
ATOM 642 C CA . ASP A 1 84 ? -10.075 0.963 16.194 1.00 78.06 84 ASP A CA 1
ATOM 643 C C . ASP A 1 84 ? -10.500 2.058 17.182 1.00 78.06 84 ASP A C 1
ATOM 645 O O . ASP A 1 84 ? -10.941 1.732 18.290 1.00 78.06 84 ASP A O 1
ATOM 649 N N . PHE A 1 85 ? -10.456 3.333 16.785 1.00 78.19 85 PHE A N 1
ATOM 650 C CA . PHE A 1 85 ? -10.973 4.442 17.595 1.00 78.19 85 PHE A CA 1
ATOM 651 C C . PHE A 1 85 ? -12.487 4.334 17.823 1.00 78.19 85 PHE A C 1
ATOM 653 O O . PHE A 1 85 ? -12.948 4.427 18.965 1.00 78.19 85 PHE A O 1
ATOM 660 N N . ILE A 1 86 ? -13.263 4.054 16.770 1.00 76.75 86 ILE A N 1
ATOM 661 C CA . ILE A 1 86 ? -14.722 3.877 16.866 1.00 76.75 86 ILE A CA 1
ATOM 662 C C . ILE A 1 86 ? -15.064 2.681 17.768 1.00 76.75 86 ILE A C 1
ATOM 664 O O . ILE A 1 86 ? -15.939 2.771 18.634 1.00 76.75 86 ILE A O 1
ATOM 668 N N . ARG A 1 87 ? -14.348 1.557 17.620 1.00 71.94 87 ARG A N 1
ATOM 669 C CA . ARG A 1 87 ? -14.586 0.342 18.416 1.00 71.94 87 ARG A CA 1
ATOM 670 C C . ARG A 1 87 ? -14.250 0.532 19.894 1.00 71.94 87 ARG A C 1
ATOM 672 O O . ARG A 1 87 ? -14.939 -0.037 20.737 1.00 71.94 87 ARG A O 1
ATOM 679 N N . ARG A 1 88 ? -13.217 1.320 20.217 1.00 67.81 88 ARG A N 1
ATOM 680 C CA . ARG A 1 88 ? -12.889 1.684 21.607 1.00 67.81 88 ARG A CA 1
ATOM 681 C C . ARG A 1 88 ? -13.974 2.558 22.228 1.00 67.81 88 ARG A C 1
ATOM 683 O O . ARG A 1 88 ? -14.372 2.275 23.351 1.00 67.81 88 ARG A O 1
ATOM 690 N N . LYS A 1 89 ? -14.512 3.536 21.488 1.00 66.50 89 LYS A N 1
ATOM 691 C CA . LYS A 1 89 ? -15.615 4.392 21.959 1.00 66.50 89 LYS A CA 1
ATOM 692 C C . LYS A 1 89 ? -16.864 3.575 22.320 1.00 66.50 89 LYS A C 1
ATOM 694 O O . LYS A 1 89 ? -17.450 3.798 23.370 1.00 66.50 89 LYS A O 1
ATOM 699 N N . LYS A 1 90 ? -17.211 2.570 21.507 1.00 59.28 90 LYS A N 1
ATOM 700 C CA . LYS A 1 90 ? -18.373 1.687 21.739 1.00 59.28 90 LYS A CA 1
ATOM 701 C C . LYS A 1 90 ? -18.216 0.728 22.932 1.00 59.28 90 LYS A C 1
ATOM 703 O O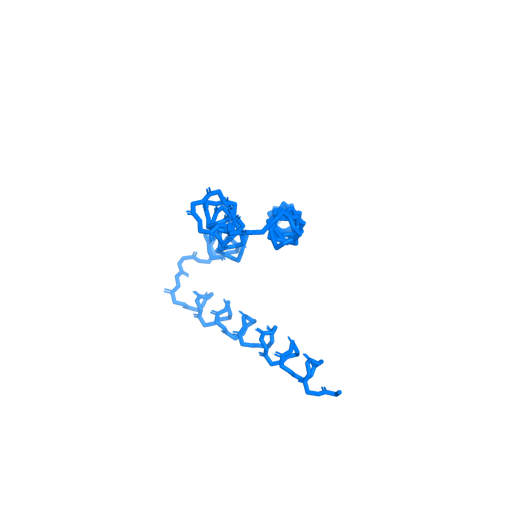 . LYS A 1 90 ? -19.199 0.157 23.372 1.00 59.28 90 LYS A O 1
ATOM 708 N N . LYS A 1 91 ? -16.996 0.500 23.431 1.00 53.47 91 LYS A N 1
ATOM 709 C CA . LYS A 1 91 ? -16.750 -0.377 24.593 1.00 53.47 91 LYS A CA 1
ATOM 710 C C . LYS A 1 91 ? -16.847 0.370 25.935 1.00 53.47 91 LYS A C 1
ATOM 712 O O . LYS A 1 91 ? -16.760 -0.269 26.975 1.00 53.47 91 LYS A O 1
ATOM 717 N N . ILE A 1 92 ? -16.936 1.702 25.897 1.00 56.25 92 ILE A N 1
ATOM 718 C CA . ILE A 1 92 ? -16.937 2.585 27.076 1.00 56.25 92 ILE A CA 1
ATOM 719 C C . ILE A 1 92 ? -18.346 3.159 27.346 1.00 56.25 92 ILE A C 1
ATOM 721 O O . ILE A 1 92 ? -18.589 3.635 28.449 1.00 56.25 92 ILE A O 1
ATOM 725 N N . SER A 1 93 ? -19.274 3.087 26.377 1.00 48.69 93 SER A N 1
ATOM 726 C CA . SER A 1 93 ? -20.716 3.334 26.579 1.00 48.69 93 SER A CA 1
ATOM 727 C C . SER A 1 93 ? -21.447 2.055 26.953 1.00 48.69 93 SER A C 1
ATOM 729 O O . SER A 1 93 ? -22.341 2.121 27.814 1.00 48.69 93 SER A O 1
#